Protein AF-A0A7X8I0W5-F1 (afdb_monomer_lite)

Secondary structure (DSSP, 8-state):
-EETTEE---TTSEEEEEETTT--EE-TTT--TT--EEEEEE-GGGS---GGGG-HHHHHHHHHHHTS--GGGT-

Foldseek 3Di:
DDDPPDDPDDPPKDKFKAQPPPRHTDDPVRDDPPTDIDIDIDGPVVDDDDPCSVDPVSQVVCCVVVVHDDVVPVD

pLDDT: mean 92.86, std 4.38, range [64.25, 97.25]

Radius of gyration: 14.2 Å; chains: 1; bounding box: 34×26×34 Å

Sequence (75 aa):
LEKGKDRIGTFPDLIMTFDKDTGLPLTTAEIKKGQNVVVIATNKENIKLGSAMYDEELLKEIEPVVSREILKYVL

Structure (mmCIF, N/CA/C/O backbone):
data_AF-A0A7X8I0W5-F1
#
_entry.id   AF-A0A7X8I0W5-F1
#
loop_
_atom_site.group_PDB
_atom_site.id
_atom_site.type_symbol
_atom_site.label_atom_id
_atom_site.label_alt_id
_atom_site.label_comp_id
_atom_site.label_asym_id
_atom_site.label_entity_id
_atom_site.label_seq_id
_atom_site.pdbx_PDB_ins_code
_atom_site.Cartn_x
_atom_site.Cartn_y
_atom_site.Cartn_z
_atom_site.occupancy
_atom_site.B_iso_or_equiv
_atom_site.auth_seq_id
_atom_site.auth_comp_id
_atom_site.auth_asym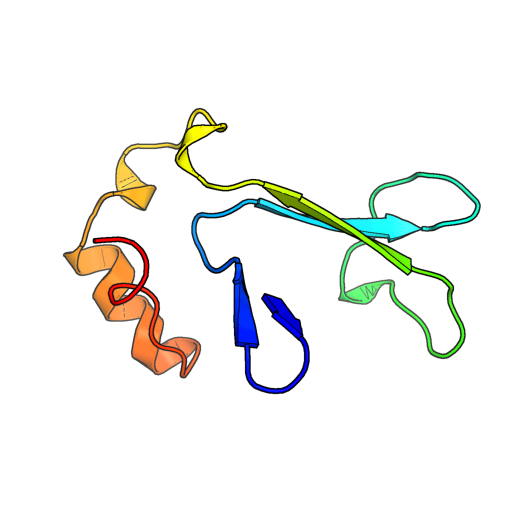_id
_atom_site.auth_atom_id
_atom_site.pdbx_PDB_model_num
ATOM 1 N N . LEU A 1 1 ? 0.724 -5.024 0.174 1.00 88.88 1 LEU A N 1
ATOM 2 C CA . LEU A 1 1 ? -0.575 -5.424 0.747 1.00 88.88 1 LEU A CA 1
ATOM 3 C C . LEU A 1 1 ? -0.805 -6.899 0.455 1.00 88.88 1 LEU A C 1
ATOM 5 O O . LEU A 1 1 ? -0.753 -7.305 -0.701 1.00 88.88 1 LEU A O 1
ATOM 9 N N . GLU A 1 2 ? -1.001 -7.701 1.496 1.00 91.94 2 GLU A N 1
ATOM 10 C CA . GLU A 1 2 ? -1.152 -9.157 1.390 1.00 91.94 2 GLU A CA 1
ATOM 11 C C . GLU A 1 2 ? -2.472 -9.571 2.050 1.00 91.94 2 GLU A C 1
ATOM 13 O O . GLU A 1 2 ? -2.825 -9.062 3.116 1.00 91.94 2 GLU A O 1
ATOM 18 N N . LYS A 1 3 ? -3.213 -10.477 1.410 1.00 91.81 3 LYS A N 1
ATOM 19 C CA . LYS A 1 3 ? -4.413 -11.116 1.952 1.00 91.81 3 LYS A CA 1
ATOM 20 C C . LYS A 1 3 ? -4.149 -12.616 2.023 1.00 91.81 3 LYS A C 1
ATOM 22 O O . LYS A 1 3 ? -4.264 -13.334 1.035 1.00 91.81 3 LYS A O 1
ATOM 27 N N . GLY A 1 4 ? -3.754 -13.092 3.201 1.00 92.00 4 GLY A N 1
ATOM 28 C CA . GLY A 1 4 ? -3.260 -14.461 3.349 1.00 92.00 4 GLY A CA 1
ATOM 29 C C . GLY A 1 4 ? -1.929 -14.634 2.614 1.00 92.00 4 GLY A C 1
ATOM 30 O O . GLY A 1 4 ? -0.954 -13.983 2.974 1.00 92.00 4 GLY A O 1
ATOM 31 N N . LYS A 1 5 ? -1.893 -15.505 1.600 1.00 89.62 5 LYS A N 1
ATOM 32 C CA . LYS A 1 5 ? -0.707 -15.721 0.750 1.00 89.62 5 LYS A CA 1
ATOM 33 C C . LYS A 1 5 ? -0.701 -14.850 -0.508 1.00 89.62 5 LYS A C 1
ATOM 35 O O . LYS A 1 5 ? 0.326 -14.769 -1.176 1.00 89.62 5 LYS A O 1
ATOM 40 N N . ASP A 1 6 ? -1.823 -14.205 -0.814 1.00 90.31 6 ASP A N 1
ATOM 41 C CA . ASP A 1 6 ? -1.985 -13.455 -2.049 1.00 90.31 6 ASP A CA 1
ATOM 42 C C . ASP A 1 6 ? -1.500 -12.025 -1.855 1.00 90.31 6 ASP A C 1
ATOM 44 O O . ASP A 1 6 ? -1.997 -11.282 -1.001 1.00 90.31 6 ASP A O 1
ATOM 48 N N . ARG A 1 7 ? -0.530 -11.618 -2.670 1.00 90.38 7 ARG A N 1
ATOM 49 C CA . ARG A 1 7 ? -0.126 -10.221 -2.764 1.00 90.38 7 ARG A CA 1
ATOM 50 C C . ARG A 1 7 ? -1.105 -9.487 -3.675 1.00 90.38 7 ARG A C 1
ATOM 52 O O . ARG A 1 7 ? -1.171 -9.769 -4.863 1.00 90.38 7 ARG A O 1
ATOM 59 N N . ILE A 1 8 ? -1.848 -8.545 -3.100 1.00 92.62 8 ILE A N 1
ATOM 60 C CA . ILE A 1 8 ? -2.926 -7.802 -3.779 1.00 92.62 8 ILE A CA 1
ATOM 61 C C . ILE A 1 8 ? -2.569 -6.339 -4.074 1.00 92.62 8 ILE A C 1
ATOM 63 O O . ILE A 1 8 ? -3.402 -5.589 -4.562 1.00 92.62 8 ILE A O 1
ATOM 67 N N . GLY A 1 9 ? -1.354 -5.920 -3.730 1.00 92.50 9 GLY A N 1
ATOM 68 C CA . GLY A 1 9 ? -0.820 -4.604 -4.069 1.00 92.50 9 GLY A CA 1
ATOM 69 C C . GLY A 1 9 ? 0.594 -4.454 -3.535 1.00 92.50 9 GLY A C 1
ATOM 70 O O . GLY A 1 9 ? 0.939 -5.036 -2.498 1.00 92.50 9 GLY A O 1
ATOM 71 N N . THR A 1 10 ? 1.435 -3.698 -4.215 1.00 92.19 10 THR A N 1
ATOM 72 C CA . THR A 1 10 ? 2.827 -3.466 -3.813 1.00 92.19 10 THR A CA 1
ATOM 73 C C . THR A 1 10 ? 3.309 -2.145 -4.370 1.00 92.19 10 THR A C 1
ATOM 75 O O . THR A 1 10 ? 2.716 -1.606 -5.289 1.00 92.19 10 THR A O 1
ATOM 78 N N . PHE A 1 11 ? 4.384 -1.604 -3.810 1.00 91.25 11 PHE A N 1
ATOM 79 C CA . PHE A 1 11 ? 4.981 -0.395 -4.360 1.00 91.25 11 PHE A CA 1
ATOM 80 C C . PHE A 1 11 ? 5.244 -0.545 -5.875 1.00 91.25 11 PHE A C 1
ATOM 82 O O . PHE A 1 11 ? 5.728 -1.611 -6.267 1.00 91.25 11 PHE A O 1
ATOM 89 N N . PRO A 1 12 ? 4.940 0.468 -6.716 1.00 92.81 12 PRO A N 1
ATOM 90 C CA . PRO A 1 12 ? 4.495 1.833 -6.395 1.00 92.81 12 PRO A CA 1
ATOM 91 C C . PRO A 1 12 ? 2.967 2.056 -6.375 1.00 92.81 12 PRO A C 1
ATOM 93 O O . PRO A 1 12 ? 2.513 3.192 -6.520 1.00 92.81 12 PRO A O 1
ATOM 96 N N . ASP A 1 13 ? 2.155 1.015 -6.183 1.00 94.50 13 ASP A N 1
ATOM 97 C CA . ASP A 1 13 ? 0.717 1.175 -5.942 1.00 94.50 13 ASP A CA 1
ATOM 98 C C . ASP A 1 13 ? 0.460 2.076 -4.728 1.00 94.50 13 ASP A C 1
ATOM 100 O O . ASP A 1 13 ? 1.184 2.034 -3.724 1.00 94.50 13 ASP A O 1
ATOM 104 N N . LEU A 1 14 ? -0.629 2.846 -4.771 1.00 94.50 14 LEU A N 1
ATOM 105 C CA . LEU A 1 14 ? -1.092 3.547 -3.579 1.00 94.50 14 LEU A CA 1
ATOM 106 C C . LEU A 1 14 ? -1.766 2.540 -2.657 1.00 94.50 14 LEU A C 1
ATOM 108 O O . LEU A 1 14 ? -2.739 1.894 -3.038 1.00 94.50 14 LEU A O 1
ATOM 112 N N . ILE A 1 15 ? -1.275 2.458 -1.424 1.00 95.00 15 ILE A N 1
ATOM 113 C CA . ILE A 1 15 ? -1.895 1.719 -0.327 1.00 95.00 15 ILE A CA 1
ATOM 114 C C . ILE A 1 15 ? -1.967 2.685 0.851 1.00 95.00 15 ILE A C 1
ATOM 116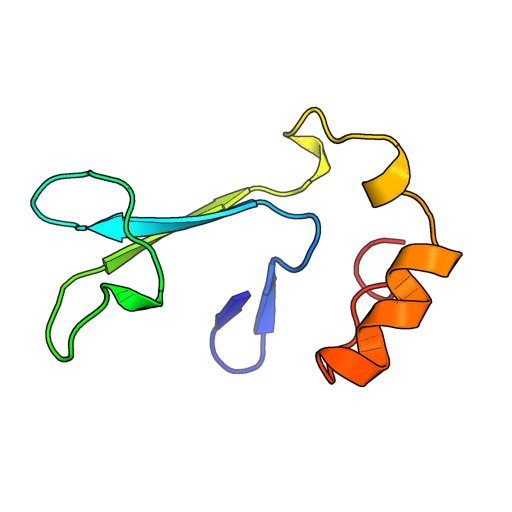 O O . ILE A 1 15 ? -0.933 3.110 1.364 1.00 95.00 15 ILE A O 1
ATOM 120 N N . MET A 1 16 ? -3.175 3.047 1.273 1.00 95.25 16 MET A N 1
ATOM 121 C CA . MET A 1 16 ? -3.388 4.043 2.322 1.00 95.25 16 MET A CA 1
ATOM 122 C C . MET A 1 16 ? -4.412 3.559 3.344 1.00 95.25 16 MET A C 1
ATOM 124 O O . MET A 1 16 ? -5.380 2.873 3.008 1.00 95.25 16 MET A O 1
ATOM 128 N N . THR A 1 17 ? -4.187 3.926 4.600 1.00 96.62 17 THR A N 1
ATOM 129 C CA . THR A 1 17 ? -5.064 3.632 5.731 1.00 96.62 17 THR A CA 1
ATOM 130 C C . THR A 1 17 ? -5.885 4.853 6.117 1.00 96.62 17 THR A C 1
ATOM 132 O O . THR A 1 17 ? -5.392 5.978 6.102 1.00 96.62 17 THR A O 1
ATOM 135 N N . PHE A 1 18 ? -7.139 4.612 6.482 1.00 97.25 18 PHE A N 1
ATOM 136 C CA . PHE A 1 18 ? -8.084 5.612 6.957 1.00 97.25 18 PHE A CA 1
ATOM 137 C C . PHE A 1 18 ? -8.748 5.111 8.232 1.00 97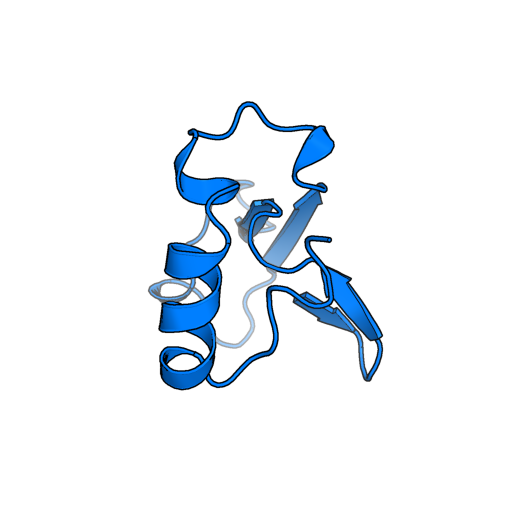.25 18 PHE A C 1
ATOM 139 O O . PHE A 1 18 ? -9.034 3.916 8.374 1.00 97.25 18 PHE A O 1
ATOM 146 N N . ASP A 1 19 ? -9.015 6.025 9.151 1.00 96.50 19 ASP A N 1
ATOM 147 C CA . ASP A 1 19 ? -9.854 5.735 10.303 1.00 96.50 19 ASP A CA 1
ATOM 148 C C . ASP A 1 19 ? -11.305 5.530 9.839 1.00 96.50 19 ASP A C 1
ATOM 150 O O . ASP A 1 19 ? -11.856 6.358 9.110 1.00 96.50 19 ASP A O 1
ATOM 154 N N . LYS A 1 20 ? -11.921 4.403 10.218 1.00 96.75 20 LYS A N 1
ATOM 155 C CA . LYS A 1 20 ? -13.256 4.036 9.717 1.00 96.75 20 LYS A CA 1
ATOM 156 C C . LYS A 1 20 ? -14.342 5.017 10.160 1.00 96.75 20 LYS A C 1
ATOM 158 O O . LYS A 1 20 ? -15.295 5.227 9.413 1.00 96.75 20 LYS A O 1
ATOM 163 N N . ASP A 1 21 ? -14.221 5.563 11.365 1.00 95.25 21 ASP A N 1
ATOM 164 C CA . ASP A 1 21 ? -15.291 6.329 12.002 1.00 95.25 21 ASP A CA 1
ATOM 165 C C . ASP A 1 21 ? -15.265 7.795 11.551 1.00 95.25 21 ASP A C 1
ATOM 167 O O . ASP A 1 21 ? -16.312 8.401 11.329 1.00 95.25 21 ASP A O 1
ATOM 171 N N . THR A 1 22 ? -14.069 8.357 11.367 1.00 95.88 22 THR A N 1
ATOM 172 C CA . THR A 1 22 ? -13.871 9.756 10.952 1.00 95.88 22 THR A CA 1
ATOM 173 C C . THR A 1 22 ? -13.649 9.928 9.451 1.00 95.88 22 THR A C 1
ATOM 175 O O . THR A 1 22 ? -13.851 11.022 8.926 1.00 95.88 22 THR A O 1
ATOM 178 N N . GLY A 1 23 ? -13.216 8.877 8.748 1.00 95.25 23 GLY A N 1
ATOM 179 C CA . GLY A 1 23 ? -12.847 8.942 7.332 1.00 95.25 23 GLY A CA 1
ATOM 180 C C . GLY A 1 23 ? -11.553 9.715 7.058 1.00 95.25 23 GLY A C 1
ATOM 181 O O . GLY A 1 23 ? -11.252 10.000 5.899 1.00 95.25 23 GLY A O 1
ATOM 182 N N . LEU A 1 24 ? -10.788 10.073 8.093 1.00 96.62 24 LEU A N 1
ATOM 183 C CA . LEU A 1 24 ? -9.527 10.795 7.943 1.00 96.62 24 LEU A CA 1
ATOM 184 C C . LEU A 1 24 ? -8.369 9.837 7.624 1.00 96.62 24 LEU A C 1
ATOM 186 O O . LEU A 1 24 ? -8.375 8.695 8.099 1.00 96.62 24 LEU A O 1
ATOM 190 N N . PRO A 1 25 ? -7.362 10.281 6.841 1.00 96.44 25 PRO A N 1
ATOM 191 C CA . PRO A 1 25 ? -6.137 9.519 6.651 1.00 96.44 25 PRO A CA 1
ATOM 192 C C . PRO A 1 25 ? -5.486 9.198 7.994 1.00 96.44 25 PRO A C 1
ATOM 194 O O . PRO A 1 25 ? -5.427 10.042 8.885 1.00 96.44 25 PRO A O 1
ATOM 197 N N . LEU A 1 26 ? -4.980 7.978 8.108 1.00 95.94 26 LEU A N 1
ATOM 198 C CA . LEU A 1 26 ? -4.352 7.456 9.310 1.00 95.94 26 LEU A CA 1
ATOM 199 C C . LEU A 1 26 ? -2.964 6.950 8.939 1.00 95.94 26 LEU A C 1
ATOM 201 O O . LEU A 1 26 ? -2.834 6.135 8.024 1.00 95.94 26 LEU A O 1
ATOM 205 N N . THR A 1 27 ? -1.923 7.401 9.627 1.00 94.00 27 THR A N 1
ATOM 206 C CA . THR A 1 27 ? -0.582 6.833 9.454 1.00 94.00 27 THR A CA 1
ATOM 207 C C . THR A 1 27 ? -0.448 5.530 10.233 1.00 94.00 27 THR A C 1
ATOM 209 O O . THR A 1 27 ? -1.148 5.282 11.215 1.00 94.00 27 THR A O 1
ATOM 212 N N . THR A 1 28 ? 0.495 4.679 9.833 1.00 88.81 28 THR A N 1
ATOM 213 C CA . THR A 1 28 ? 0.744 3.408 10.528 1.00 88.81 28 THR A CA 1
ATOM 214 C C . THR A 1 28 ? 1.149 3.594 11.993 1.00 88.81 28 THR A C 1
ATOM 216 O O . THR A 1 28 ? 0.829 2.738 12.813 1.00 88.81 28 THR A O 1
ATOM 219 N N . ALA A 1 29 ? 1.795 4.713 12.339 1.00 93.81 29 ALA A N 1
ATOM 220 C CA . ALA A 1 29 ? 2.183 5.049 13.710 1.00 93.81 29 ALA A CA 1
ATOM 221 C C . ALA A 1 29 ? 0.991 5.413 14.616 1.00 93.81 29 ALA A C 1
ATOM 223 O O . ALA A 1 29 ? 1.086 5.290 15.836 1.00 93.81 29 ALA A O 1
ATOM 224 N N . GLU A 1 30 ? -0.127 5.853 14.037 1.00 94.25 30 GLU A N 1
ATOM 225 C CA . GLU A 1 30 ? -1.329 6.249 14.779 1.00 94.25 30 GLU A CA 1
ATOM 226 C C . GLU A 1 30 ? -2.279 5.074 15.045 1.00 94.25 30 GLU A C 1
ATOM 228 O O . GLU A 1 30 ? -3.141 5.174 15.922 1.00 94.25 30 GLU A O 1
ATOM 233 N N . ILE A 1 31 ? -2.114 3.957 14.325 1.00 95.38 31 ILE A N 1
ATOM 234 C CA . ILE A 1 31 ? -2.973 2.775 14.449 1.00 95.38 31 ILE A CA 1
ATOM 235 C C . ILE A 1 31 ? -2.807 2.134 15.828 1.00 95.38 31 ILE A C 1
ATOM 237 O O . ILE A 1 31 ? -1.709 1.752 16.241 1.00 95.38 31 ILE A O 1
ATOM 241 N N . LYS A 1 32 ? -3.933 1.928 16.517 1.00 95.75 32 LYS A N 1
ATOM 242 C CA . LYS A 1 32 ? -3.985 1.256 17.824 1.00 95.75 32 LYS A CA 1
ATOM 243 C C . LYS A 1 32 ? -4.708 -0.085 17.748 1.00 95.75 32 LYS A C 1
ATOM 245 O O . LYS A 1 32 ? -5.594 -0.307 16.923 1.00 95.75 32 LYS A O 1
ATOM 250 N N . LYS A 1 33 ? -4.363 -0.996 18.664 1.00 95.56 33 LYS A N 1
ATOM 251 C CA . LYS A 1 33 ? -5.058 -2.284 18.797 1.00 95.56 33 LYS A CA 1
ATOM 252 C C . LYS A 1 33 ? -6.548 -2.050 19.068 1.00 95.56 33 LYS A C 1
ATOM 254 O O . LYS A 1 33 ? -6.898 -1.330 19.996 1.00 95.56 33 LYS A O 1
ATOM 259 N N . GLY A 1 34 ? -7.403 -2.702 18.282 1.00 94.94 34 GLY A N 1
ATOM 260 C CA . GLY A 1 34 ? -8.861 -2.586 18.388 1.00 94.94 34 GLY A CA 1
ATOM 261 C C . GLY A 1 34 ? -9.476 -1.454 17.560 1.00 94.94 34 GLY A C 1
ATOM 262 O O . GLY A 1 34 ? -10.697 -1.354 17.518 1.00 94.94 34 GLY A O 1
ATOM 263 N N . GLN A 1 35 ? -8.667 -0.634 16.881 1.00 95.25 35 GLN A N 1
ATOM 264 C CA . GLN A 1 35 ? -9.169 0.392 15.972 1.00 95.25 35 GLN A CA 1
ATOM 265 C C . GLN A 1 35 ? -9.693 -0.234 14.675 1.00 95.25 35 GLN A C 1
ATOM 267 O O . GLN A 1 35 ? -9.068 -1.130 14.103 1.00 95.25 35 GL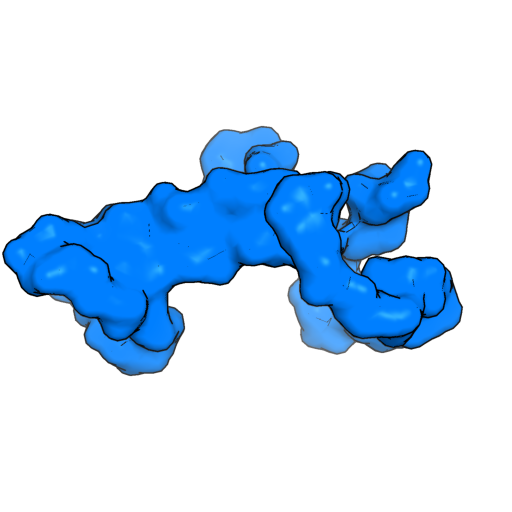N A O 1
ATOM 272 N N . ASN A 1 36 ? -10.831 0.264 14.194 1.00 96.56 36 ASN A N 1
ATOM 273 C CA . ASN A 1 36 ? -11.348 -0.098 12.883 1.00 96.56 36 ASN A CA 1
ATOM 274 C C . ASN A 1 36 ? -10.654 0.748 11.812 1.00 96.56 36 ASN A C 1
ATOM 276 O O . ASN A 1 36 ? -10.828 1.963 11.762 1.00 96.56 36 ASN A O 1
ATOM 280 N N . VAL A 1 37 ? -9.895 0.095 10.937 1.00 96.69 37 VAL A N 1
ATOM 281 C CA . VAL A 1 37 ? -9.135 0.757 9.872 1.00 96.69 37 VAL A CA 1
ATOM 282 C C . VAL A 1 37 ? -9.671 0.316 8.516 1.00 96.69 37 VAL A C 1
ATOM 284 O O . VAL A 1 37 ? -9.913 -0.871 8.288 1.00 96.69 37 VAL A O 1
ATOM 287 N N . VAL A 1 38 ? -9.842 1.272 7.610 1.00 96.50 38 VAL A N 1
ATOM 288 C CA . VAL A 1 38 ? -10.146 1.025 6.198 1.00 96.50 38 VAL A CA 1
ATOM 289 C C . VAL A 1 38 ? -8.854 1.146 5.401 1.00 96.50 38 VAL A C 1
ATOM 291 O O . VAL A 1 38 ? -8.111 2.110 5.560 1.00 96.50 38 VAL A O 1
ATOM 294 N N . VAL A 1 39 ? -8.584 0.169 4.536 1.00 95.56 39 VAL A N 1
ATOM 295 C CA . VAL A 1 39 ? -7.473 0.225 3.579 1.00 95.56 39 VAL A CA 1
ATOM 296 C C . VAL A 1 39 ? -8.047 0.518 2.204 1.00 95.56 39 VAL A C 1
ATOM 298 O O . VAL A 1 39 ? -8.895 -0.229 1.717 1.00 95.56 39 VAL A O 1
ATOM 301 N N . ILE A 1 40 ? -7.567 1.587 1.579 1.00 94.31 40 ILE A N 1
ATOM 302 C CA . ILE A 1 40 ? -7.845 1.904 0.180 1.00 94.31 40 ILE A CA 1
ATOM 303 C C . ILE A 1 40 ? -6.573 1.625 -0.610 1.00 94.31 40 ILE A C 1
ATOM 305 O O . ILE A 1 40 ? -5.482 2.035 -0.208 1.00 94.31 40 ILE A O 1
ATOM 309 N N . ALA A 1 41 ? -6.722 0.916 -1.725 1.00 95.00 41 ALA A N 1
ATOM 310 C CA . ALA A 1 41 ? -5.625 0.637 -2.632 1.00 95.00 41 ALA A CA 1
ATOM 311 C C . ALA A 1 41 ? -6.048 0.838 -4.088 1.00 95.00 41 ALA A C 1
ATOM 313 O O . ALA A 1 41 ? -7.200 0.593 -4.448 1.00 95.00 41 ALA A O 1
ATOM 314 N N . THR A 1 42 ? -5.110 1.279 -4.919 1.00 95.25 42 THR A N 1
ATOM 315 C CA . THR A 1 42 ? -5.268 1.338 -6.375 1.00 95.25 42 THR A CA 1
ATOM 316 C C . THR A 1 42 ? -3.925 1.088 -7.043 1.00 95.25 42 THR A C 1
ATOM 318 O O . THR A 1 42 ? -2.891 1.494 -6.510 1.00 95.25 42 THR A O 1
ATOM 321 N N . ASN A 1 43 ? -3.950 0.468 -8.224 1.00 94.38 43 ASN A N 1
ATOM 322 C CA . ASN A 1 43 ? -2.725 0.224 -8.970 1.00 94.38 43 ASN A CA 1
ATOM 323 C C . ASN A 1 43 ? -2.064 1.533 -9.421 1.00 94.38 43 ASN A C 1
ATOM 325 O O . ASN A 1 43 ? -2.745 2.541 -9.668 1.00 94.38 43 ASN A O 1
ATOM 329 N N . LYS A 1 44 ? -0.740 1.480 -9.570 1.00 92.69 44 LYS A N 1
ATOM 330 C CA . LYS A 1 44 ? 0.118 2.570 -10.052 1.00 92.69 44 LYS A CA 1
ATOM 331 C C . LYS A 1 44 ? -0.352 3.211 -11.360 1.00 92.69 44 LYS A C 1
ATOM 333 O O . LYS A 1 44 ? -0.203 4.419 -11.520 1.00 92.69 44 LYS A O 1
ATOM 338 N N . GLU A 1 45 ? -0.976 2.451 -12.264 1.00 93.19 45 GLU A N 1
ATOM 339 C CA . GLU A 1 45 ? -1.438 2.952 -13.569 1.00 93.19 45 GLU A CA 1
ATOM 340 C C . GLU A 1 45 ? -2.571 3.984 -13.441 1.00 93.19 45 GLU A C 1
ATOM 342 O O . GLU A 1 45 ? -2.796 4.775 -14.355 1.00 93.19 45 GLU A O 1
ATOM 347 N N . ASN A 1 46 ? -3.254 4.028 -12.293 1.00 95.81 46 ASN A N 1
ATOM 348 C CA . ASN A 1 46 ? -4.301 5.012 -12.008 1.00 95.81 46 ASN A CA 1
ATOM 349 C C . ASN A 1 46 ? -3.749 6.321 -11.411 1.00 95.81 46 ASN A C 1
ATOM 351 O O . ASN A 1 46 ? -4.526 7.212 -11.060 1.00 95.81 46 ASN A O 1
ATOM 355 N N . ILE A 1 47 ? -2.427 6.448 -11.253 1.00 94.69 47 ILE A N 1
ATOM 356 C CA . ILE A 1 47 ? -1.779 7.536 -10.515 1.00 94.69 47 ILE A CA 1
ATOM 357 C C . ILE A 1 47 ? -0.737 8.226 -11.396 1.00 94.69 47 ILE A C 1
ATOM 359 O O . ILE A 1 47 ? 0.046 7.597 -12.101 1.00 94.69 47 ILE A O 1
ATOM 363 N N . LYS A 1 48 ? -0.670 9.558 -11.310 1.00 95.31 48 LYS A N 1
ATOM 364 C CA . LYS A 1 48 ? 0.426 10.335 -11.902 1.00 95.31 48 LYS A CA 1
ATOM 365 C C . LYS A 1 48 ? 1.659 10.254 -11.005 1.00 95.31 48 LYS A C 1
ATOM 367 O O . LYS A 1 48 ? 1.816 11.058 -10.089 1.00 95.31 48 LYS A O 1
ATOM 372 N N . LEU A 1 49 ? 2.506 9.267 -11.260 1.00 94.50 49 LEU A N 1
ATOM 373 C CA . LEU A 1 49 ? 3.745 9.049 -10.516 1.00 94.50 49 LEU A CA 1
ATOM 374 C C . LEU A 1 49 ? 4.927 9.820 -11.121 1.00 94.50 49 LEU A C 1
ATOM 376 O O . LEU A 1 49 ? 4.969 10.077 -12.324 1.00 94.50 49 LEU A O 1
ATOM 380 N N . GLY A 1 50 ? 5.898 10.173 -10.275 1.00 94.38 50 GLY A N 1
ATOM 381 C CA . GLY A 1 50 ? 7.175 10.739 -10.715 1.00 94.38 50 GLY A CA 1
ATOM 382 C C . GLY A 1 50 ? 8.058 9.699 -11.410 1.00 94.38 50 GLY A C 1
ATOM 383 O O . GLY A 1 50 ? 7.906 8.501 -11.178 1.00 94.38 50 GLY A O 1
ATOM 384 N N . SER A 1 51 ? 9.012 10.153 -12.230 1.00 93.44 51 SER A N 1
ATOM 385 C CA . SER A 1 51 ? 9.878 9.279 -13.043 1.00 93.44 51 SER A CA 1
ATOM 386 C C . SER A 1 51 ? 10.650 8.239 -12.226 1.00 93.44 51 SER A C 1
ATOM 388 O O . SER A 1 51 ? 10.795 7.110 -12.676 1.00 93.44 51 SER A O 1
ATOM 390 N N . ALA A 1 52 ? 11.066 8.581 -11.002 1.00 91.88 52 ALA A N 1
ATOM 391 C CA . ALA A 1 52 ? 11.783 7.671 -10.106 1.00 91.88 52 ALA A CA 1
ATOM 392 C C . ALA A 1 52 ? 10.993 6.398 -9.743 1.00 91.88 52 ALA A C 1
ATOM 394 O O . ALA A 1 52 ? 11.587 5.398 -9.365 1.00 91.88 52 ALA A O 1
ATOM 395 N N . MET A 1 53 ? 9.660 6.404 -9.860 1.00 92.19 53 MET A N 1
ATOM 396 C CA . MET A 1 53 ? 8.828 5.219 -9.590 1.00 92.19 53 MET A CA 1
ATOM 397 C C . MET A 1 53 ? 8.884 4.174 -10.713 1.00 92.19 53 MET A C 1
ATOM 399 O O . MET A 1 53 ? 8.327 3.090 -10.558 1.00 92.19 53 MET A O 1
ATOM 403 N N . TYR A 1 54 ? 9.536 4.505 -11.830 1.00 89.25 54 TYR A N 1
ATOM 404 C CA . TYR A 1 54 ? 9.748 3.634 -12.987 1.00 89.25 54 TYR A CA 1
ATOM 405 C C . TYR A 1 54 ? 11.230 3.290 -13.191 1.00 89.25 54 TYR A C 1
ATOM 407 O O . TYR A 1 54 ? 11.580 2.654 -14.182 1.00 89.25 54 TYR A O 1
ATOM 415 N N . ASP A 1 55 ? 12.100 3.739 -12.286 1.00 92.94 55 ASP A N 1
ATOM 416 C CA . ASP A 1 55 ? 13.534 3.494 -12.355 1.00 92.94 55 ASP A CA 1
ATOM 417 C C . ASP A 1 55 ? 13.855 2.126 -11.740 1.00 92.94 55 ASP A C 1
ATOM 419 O O . ASP A 1 55 ? 13.761 1.929 -10.528 1.00 92.94 55 ASP A O 1
ATOM 423 N N . GLU A 1 56 ? 14.189 1.158 -12.592 1.00 92.94 56 GLU A N 1
ATOM 424 C CA . GLU A 1 56 ? 14.441 -0.221 -12.175 1.00 92.94 56 GLU A CA 1
ATOM 425 C C . GLU A 1 56 ? 15.632 -0.335 -11.216 1.00 92.94 56 GLU A C 1
ATOM 427 O O . GLU A 1 56 ? 15.565 -1.110 -10.261 1.00 92.94 56 GLU A O 1
ATOM 432 N N . GLU A 1 57 ? 16.698 0.443 -11.427 1.00 93.81 57 GLU A N 1
ATOM 433 C CA . GLU A 1 57 ? 17.890 0.398 -10.576 1.00 93.81 57 GLU A CA 1
ATOM 434 C C . GLU A 1 57 ? 17.549 0.886 -9.169 1.00 93.81 57 GLU A C 1
ATOM 436 O O . GLU A 1 57 ? 17.814 0.178 -8.192 1.00 93.81 57 GLU A O 1
ATOM 441 N N . LEU A 1 58 ? 16.847 2.021 -9.064 1.00 92.81 58 LEU A N 1
ATOM 442 C CA . LEU A 1 58 ? 16.392 2.548 -7.774 1.00 92.81 58 LEU A CA 1
ATOM 443 C C . LEU A 1 58 ? 15.461 1.573 -7.051 1.00 92.81 58 LEU A C 1
ATOM 445 O O . LEU A 1 58 ? 15.591 1.372 -5.843 1.00 92.81 58 LEU A O 1
ATOM 449 N N . LEU A 1 59 ? 14.524 0.950 -7.770 1.00 91.81 59 LEU A N 1
ATOM 450 C CA . LEU A 1 59 ? 13.600 -0.028 -7.190 1.00 91.81 59 LEU A CA 1
ATOM 451 C C . LEU A 1 59 ? 14.313 -1.307 -6.735 1.00 91.81 59 LEU A C 1
ATOM 453 O O . LEU A 1 59 ? 13.937 -1.884 -5.713 1.00 91.81 59 LEU A O 1
ATOM 457 N N . LYS A 1 60 ? 15.348 -1.746 -7.454 1.00 93.12 60 LYS A N 1
ATOM 458 C CA . LYS A 1 60 ? 16.149 -2.920 -7.091 1.00 93.12 60 LYS A CA 1
ATOM 459 C C . LYS A 1 60 ? 16.942 -2.699 -5.809 1.00 93.12 60 LYS A C 1
ATOM 461 O O . LYS A 1 60 ? 17.046 -3.605 -4.984 1.00 93.12 60 LYS A O 1
ATOM 466 N N . GLU A 1 61 ? 17.495 -1.502 -5.629 1.00 93.56 61 GLU A N 1
ATOM 467 C CA . GLU A 1 61 ? 18.322 -1.163 -4.466 1.00 93.56 61 GLU A CA 1
ATOM 468 C C . GLU A 1 61 ? 17.546 -1.195 -3.142 1.00 93.56 61 GLU A C 1
ATOM 470 O O . GLU A 1 61 ? 18.115 -1.519 -2.097 1.00 93.56 61 GLU A O 1
ATOM 475 N N . ILE A 1 62 ? 16.239 -0.915 -3.165 1.00 90.81 62 ILE A N 1
ATOM 476 C CA . ILE A 1 62 ? 15.397 -0.930 -1.961 1.00 90.81 62 ILE A CA 1
ATOM 477 C C . ILE A 1 62 ? 14.939 -2.339 -1.550 1.00 90.81 62 ILE A C 1
ATOM 479 O O . ILE A 1 62 ? 14.757 -2.575 -0.353 1.00 90.81 62 ILE A O 1
ATOM 483 N N . GLU A 1 63 ? 14.782 -3.292 -2.474 1.00 92.88 63 GLU A N 1
ATOM 484 C CA . GLU A 1 63 ? 14.331 -4.662 -2.154 1.00 92.88 63 GLU A CA 1
ATOM 485 C C . GLU A 1 63 ? 15.053 -5.315 -0.955 1.00 92.88 63 GLU A C 1
ATOM 487 O O . GLU A 1 63 ? 14.354 -5.832 -0.073 1.00 92.88 63 GLU A O 1
ATOM 492 N N . PRO A 1 64 ? 16.402 -5.280 -0.836 1.00 94.69 64 PRO A N 1
ATOM 493 C CA . PRO A 1 64 ? 17.092 -5.840 0.328 1.00 94.69 64 PRO A CA 1
ATOM 494 C C . PRO A 1 64 ? 16.817 -5.066 1.625 1.00 94.69 64 PRO A C 1
ATOM 496 O O . PRO A 1 64 ? 16.770 -5.673 2.694 1.00 94.69 64 PRO A O 1
ATOM 499 N N . VAL A 1 65 ? 16.584 -3.751 1.552 1.00 93.50 65 VAL A N 1
ATOM 500 C CA . VAL A 1 65 ? 16.300 -2.897 2.720 1.00 93.50 65 VAL A CA 1
ATOM 501 C C . VAL A 1 65 ? 14.938 -3.233 3.319 1.00 93.50 65 VAL A C 1
ATOM 503 O O . VAL A 1 65 ? 14.803 -3.359 4.535 1.00 93.50 65 VAL A O 1
ATOM 506 N N . VAL A 1 66 ? 13.924 -3.416 2.471 1.00 89.75 66 VAL A N 1
ATOM 507 C CA . VAL A 1 66 ? 12.564 -3.770 2.914 1.00 89.75 66 VAL A CA 1
ATOM 508 C C . VAL A 1 66 ? 12.338 -5.279 3.011 1.00 89.75 66 VAL A C 1
ATOM 510 O O . VAL A 1 66 ? 11.297 -5.708 3.508 1.00 89.75 66 VAL A O 1
ATOM 513 N N . SER A 1 67 ? 13.299 -6.084 2.548 1.00 92.31 67 SER A N 1
ATOM 514 C CA . SER A 1 67 ? 13.226 -7.549 2.480 1.00 92.31 67 SER A CA 1
ATOM 515 C C . SER A 1 67 ? 11.983 -8.054 1.734 1.00 92.31 67 SER A C 1
ATOM 517 O O . SER A 1 67 ? 11.302 -8.982 2.180 1.00 92.31 67 SER A O 1
ATOM 519 N N . ARG A 1 68 ? 11.641 -7.4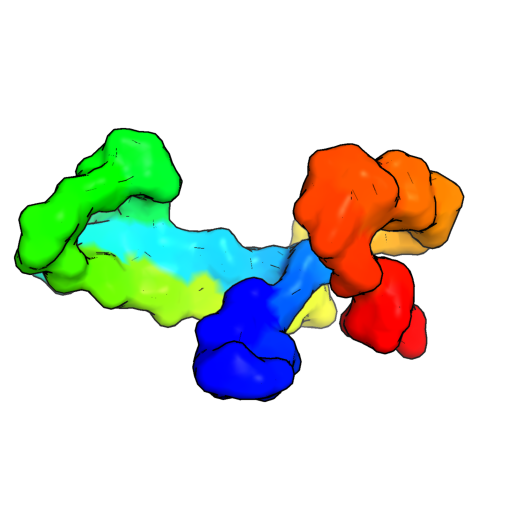20 0.606 1.00 90.12 68 ARG A N 1
ATOM 520 C CA . ARG A 1 68 ? 10.479 -7.769 -0.229 1.00 90.12 68 ARG A CA 1
ATOM 521 C C . ARG A 1 68 ? 10.818 -7.592 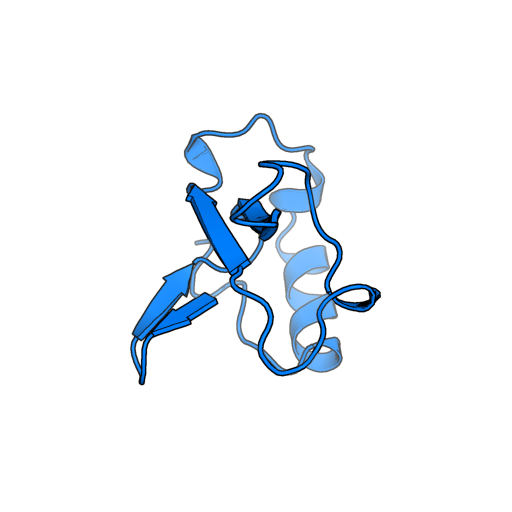-1.708 1.00 90.12 68 ARG A C 1
ATOM 523 O O . ARG A 1 68 ? 11.366 -6.567 -2.084 1.00 90.12 68 ARG A O 1
ATOM 530 N N . GLU A 1 69 ? 10.393 -8.550 -2.533 1.00 91.31 69 GLU A N 1
ATOM 531 C CA . GLU A 1 69 ? 10.407 -8.418 -3.997 1.00 91.31 69 GLU A CA 1
ATOM 532 C C . GLU A 1 69 ? 9.414 -7.323 -4.417 1.00 91.31 69 GLU A C 1
ATOM 534 O O . GLU A 1 69 ? 8.235 -7.397 -4.063 1.00 91.31 69 GLU A O 1
ATOM 539 N N . ILE A 1 70 ? 9.868 -6.322 -5.156 1.00 91.25 70 ILE A N 1
ATOM 540 C CA . ILE A 1 70 ? 9.089 -5.219 -5.723 1.00 91.25 70 ILE A CA 1
ATOM 541 C C . ILE A 1 70 ? 9.057 -5.373 -7.243 1.00 91.25 70 ILE A C 1
ATOM 543 O O . ILE A 1 70 ? 7.972 -5.443 -7.817 1.00 91.25 70 ILE A O 1
ATOM 547 N N . LEU A 1 71 ? 10.220 -5.516 -7.886 1.00 91.31 71 LEU A N 1
ATOM 548 C CA . LEU A 1 71 ? 10.359 -5.490 -9.347 1.00 91.31 71 LEU A CA 1
ATOM 549 C C . LEU A 1 71 ? 9.550 -6.573 -10.056 1.00 91.31 71 LEU A C 1
ATOM 551 O O . LEU A 1 71 ? 8.956 -6.313 -11.097 1.00 91.31 71 LEU A O 1
ATOM 555 N N . LYS A 1 72 ? 9.437 -7.749 -9.434 1.00 89.56 72 LYS A N 1
ATOM 556 C CA . LYS A 1 72 ? 8.610 -8.875 -9.901 1.00 89.56 72 LYS A CA 1
ATOM 557 C C . LYS A 1 72 ? 7.145 -8.514 -10.194 1.00 89.56 72 LYS A C 1
ATOM 559 O O . LYS A 1 72 ? 6.468 -9.265 -10.884 1.00 89.56 72 LYS A O 1
ATOM 564 N N . TYR A 1 73 ? 6.641 -7.431 -9.609 1.00 84.69 73 TYR A N 1
ATOM 565 C CA . TYR A 1 73 ? 5.246 -7.002 -9.720 1.00 84.69 73 TYR A CA 1
ATOM 566 C C . TYR A 1 73 ? 5.091 -5.645 -10.428 1.00 84.69 73 TYR A C 1
ATOM 568 O O . TYR A 1 73 ? 3.970 -5.161 -10.588 1.00 84.69 73 TYR A O 1
ATOM 576 N N . VAL A 1 74 ? 6.202 -4.999 -10.793 1.00 79.75 74 VAL A N 1
ATOM 577 C CA . VAL A 1 74 ? 6.211 -3.693 -11.469 1.00 79.75 74 VAL A CA 1
ATOM 578 C C . VAL A 1 74 ? 6.368 -3.861 -12.981 1.00 79.75 74 VAL A C 1
ATOM 580 O O . VAL A 1 74 ? 5.717 -3.113 -13.714 1.00 79.75 74 VAL A O 1
ATOM 583 N N . LEU A 1 75 ? 7.182 -4.837 -13.403 1.00 64.25 75 LEU A N 1
ATOM 584 C CA . LEU A 1 75 ? 7.407 -5.277 -14.787 1.00 64.25 75 LEU A CA 1
ATOM 585 C C . LEU A 1 75 ? 6.403 -6.364 -15.197 1.00 64.25 75 LEU A C 1
ATOM 587 O O . LEU A 1 75 ? 5.990 -6.352 -16.378 1.00 64.25 75 LEU A O 1
#